Protein AF-A0A380X6Q3-F1 (afdb_monomer_lite)

Structure (mmCIF, N/CA/C/O backbone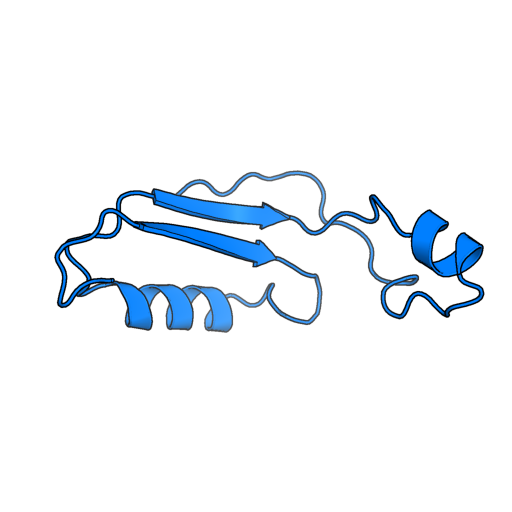):
data_AF-A0A380X6Q3-F1
#
_entry.id   AF-A0A380X6Q3-F1
#
loop_
_atom_site.group_PDB
_atom_site.id
_atom_site.type_symbol
_atom_site.label_atom_id
_atom_site.label_alt_id
_atom_site.label_comp_id
_atom_site.label_asym_id
_atom_site.label_entity_id
_atom_site.label_seq_id
_atom_site.pdbx_PDB_ins_code
_atom_site.Cartn_x
_atom_site.Cartn_y
_atom_site.Cartn_z
_atom_site.occupancy
_atom_site.B_iso_or_equiv
_atom_site.auth_seq_id
_atom_site.auth_comp_id
_atom_site.auth_asym_id
_atom_site.auth_atom_id
_atom_site.pdbx_PDB_model_num
ATOM 1 N N . MET A 1 1 ? -6.684 10.405 12.533 1.00 84.69 1 MET A N 1
ATOM 2 C CA . MET A 1 1 ? -7.923 9.664 12.228 1.00 84.69 1 MET A CA 1
ATOM 3 C C . MET A 1 1 ? -8.545 9.065 13.490 1.00 84.69 1 MET A C 1
ATOM 5 O O . MET A 1 1 ? -9.566 9.580 13.923 1.00 84.69 1 MET A O 1
ATOM 9 N N . GLN A 1 2 ? -7.902 8.090 14.153 1.00 91.88 2 GLN A N 1
ATOM 10 C CA . GLN A 1 2 ? -8.459 7.417 15.344 1.00 91.88 2 GLN A CA 1
ATOM 11 C C . GLN A 1 2 ? -8.810 8.367 16.501 1.00 91.88 2 GLN A C 1
ATOM 13 O O . GLN A 1 2 ? -9.935 8.344 16.980 1.00 91.88 2 GLN A O 1
ATOM 18 N N . LYS A 1 3 ? -7.905 9.282 16.891 1.00 94.38 3 LYS A N 1
ATOM 19 C CA . LYS A 1 3 ? -8.168 10.293 17.946 1.00 94.38 3 LYS A CA 1
ATOM 20 C C . LYS A 1 3 ? -9.374 11.203 17.659 1.00 94.38 3 LYS A C 1
ATOM 22 O O . LYS A 1 3 ? -9.886 11.844 18.564 1.00 94.38 3 LYS A O 1
ATOM 27 N N . ARG A 1 4 ? -9.790 11.293 16.391 1.00 95.12 4 ARG A N 1
ATOM 28 C CA . ARG A 1 4 ? -10.943 12.077 15.924 1.00 95.12 4 ARG A CA 1
ATOM 29 C C . ARG A 1 4 ? -12.143 11.187 15.569 1.00 95.12 4 ARG A C 1
ATOM 31 O O . ARG A 1 4 ? -13.086 11.680 14.969 1.00 95.12 4 ARG A O 1
ATOM 38 N N . ASN A 1 5 ? -12.071 9.889 15.877 1.00 94.19 5 ASN A N 1
ATOM 39 C CA . ASN A 1 5 ? -13.059 8.864 15.541 1.00 94.19 5 ASN A CA 1
ATOM 40 C C . ASN A 1 5 ? -13.528 8.892 14.071 1.00 94.19 5 ASN A C 1
ATOM 42 O O . ASN A 1 5 ? -14.705 8.722 13.766 1.00 94.19 5 ASN A O 1
ATOM 46 N N . GLN A 1 6 ? -12.610 9.165 13.143 1.00 97.81 6 GLN A N 1
ATOM 47 C CA . GLN A 1 6 ? -12.931 9.208 11.715 1.00 97.81 6 GLN A CA 1
ATOM 48 C C . GLN A 1 6 ? -12.913 7.799 11.133 1.00 97.81 6 GLN A C 1
ATOM 50 O O . GLN A 1 6 ? -11.935 7.083 11.337 1.00 97.81 6 GLN A O 1
ATOM 55 N N . ARG A 1 7 ? -13.948 7.428 10.374 1.00 98.06 7 ARG A N 1
ATOM 56 C CA . ARG A 1 7 ? -14.006 6.164 9.620 1.00 98.06 7 ARG A CA 1
ATOM 57 C C . ARG A 1 7 ? -12.832 6.097 8.635 1.00 98.06 7 ARG A C 1
ATOM 59 O O . ARG A 1 7 ? -12.592 7.065 7.914 1.00 98.06 7 ARG A O 1
ATOM 66 N N . VAL A 1 8 ? -12.088 4.991 8.624 1.00 97.56 8 VAL A N 1
ATOM 67 C CA . VAL A 1 8 ? -10.890 4.820 7.783 1.00 97.56 8 VAL A CA 1
ATOM 68 C C . VAL A 1 8 ? -10.953 3.517 7.006 1.00 97.56 8 VAL A C 1
ATOM 70 O O . VAL A 1 8 ? -11.268 2.464 7.557 1.00 97.56 8 VAL A O 1
ATOM 73 N N . TRP A 1 9 ? -10.579 3.591 5.731 1.00 97.44 9 TRP A N 1
ATOM 74 C CA . TRP A 1 9 ? -10.238 2.432 4.913 1.00 97.44 9 TRP A CA 1
ATOM 75 C C . TRP A 1 9 ? -8.729 2.422 4.695 1.00 97.44 9 TRP A C 1
ATOM 77 O O . TRP A 1 9 ? -8.153 3.420 4.259 1.00 97.44 9 TRP A O 1
ATOM 87 N N . VAL A 1 10 ? -8.093 1.302 5.017 1.00 96.38 10 VAL A N 1
ATOM 88 C CA . VAL A 1 10 ? -6.666 1.087 4.788 1.00 96.38 10 VAL A CA 1
ATOM 89 C C . VAL A 1 10 ? -6.514 0.444 3.423 1.00 96.38 10 VAL A C 1
ATOM 91 O O . VAL A 1 10 ? -7.160 -0.554 3.127 1.00 96.38 10 VAL A O 1
ATOM 94 N N . ARG A 1 11 ? -5.655 1.011 2.584 1.00 96.88 11 ARG A N 1
ATOM 95 C CA . ARG A 1 11 ? -5.320 0.452 1.278 1.00 96.88 11 ARG A CA 1
ATOM 96 C C . ARG A 1 11 ? -3.829 0.193 1.234 1.00 96.88 11 ARG A C 1
ATOM 98 O O . ARG A 1 11 ? -3.044 1.119 1.420 1.00 96.88 11 ARG A O 1
ATOM 105 N N . TYR A 1 12 ? -3.463 -1.051 0.975 1.00 95.75 12 TYR A N 1
ATOM 106 C CA . TYR A 1 12 ? -2.086 -1.506 0.947 1.00 95.75 12 TYR A CA 1
ATOM 107 C C . TYR A 1 12 ? -1.765 -2.051 -0.442 1.00 95.75 12 TYR A C 1
ATOM 109 O O . TYR A 1 12 ? -2.405 -2.991 -0.911 1.00 95.75 12 TYR A O 1
ATOM 117 N N . VAL A 1 13 ? -0.818 -1.416 -1.134 1.00 94.94 13 VAL A N 1
ATOM 118 C CA . VAL A 1 13 ? -0.412 -1.833 -2.481 1.00 94.94 13 VAL A CA 1
ATOM 119 C C . VAL A 1 13 ? 0.670 -2.897 -2.357 1.00 94.94 13 VAL A C 1
ATOM 121 O O . VAL A 1 13 ? 1.731 -2.635 -1.799 1.00 94.94 13 VAL A O 1
ATOM 124 N N . VAL A 1 14 ? 0.395 -4.080 -2.898 1.00 93.50 14 VAL A N 1
ATOM 125 C CA . VAL A 1 14 ? 1.284 -5.244 -2.878 1.00 93.50 14 VAL A CA 1
ATOM 126 C C . VAL A 1 14 ? 2.141 -5.228 -4.142 1.00 93.50 14 VAL A C 1
ATOM 128 O O . VAL A 1 14 ? 1.663 -5.554 -5.234 1.00 93.50 14 VAL A O 1
ATOM 131 N N . VAL A 1 15 ? 3.400 -4.821 -3.997 1.00 94.50 15 VAL A N 1
ATOM 132 C CA . VAL A 1 15 ? 4.394 -4.702 -5.066 1.00 94.50 15 VAL A CA 1
ATOM 133 C C . VAL A 1 15 ? 5.425 -5.823 -4.894 1.00 94.50 15 VAL A C 1
ATOM 135 O O . VAL A 1 15 ? 6.089 -5.872 -3.858 1.00 94.50 15 VAL A O 1
ATOM 138 N N . PRO A 1 16 ? 5.581 -6.720 -5.886 1.00 92.88 16 PRO A N 1
ATOM 139 C CA . PRO A 1 16 ? 6.524 -7.831 -5.795 1.00 92.88 16 PRO A CA 1
ATOM 140 C C . PRO A 1 16 ? 7.968 -7.392 -5.539 1.00 92.88 16 PRO A C 1
ATOM 142 O O . PRO A 1 16 ? 8.501 -6.595 -6.309 1.00 92.88 16 PRO A O 1
ATOM 145 N N . GLY A 1 17 ? 8.591 -7.933 -4.492 1.00 92.31 17 GLY A N 1
ATOM 146 C CA . GLY A 1 17 ? 9.949 -7.607 -4.053 1.00 92.31 17 GLY A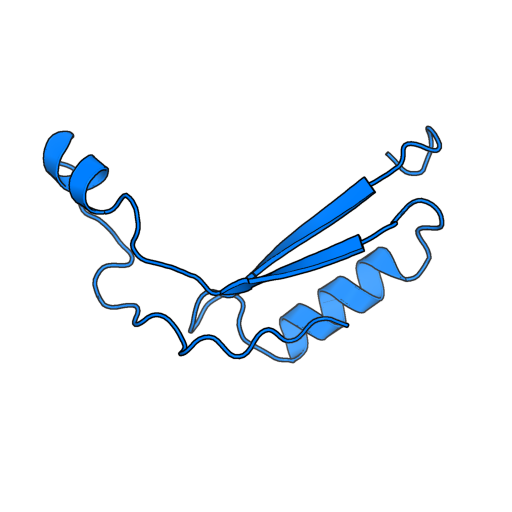 CA 1
ATOM 147 C C . GLY A 1 17 ? 10.059 -6.387 -3.132 1.00 92.31 17 GLY A C 1
ATOM 148 O O . GLY A 1 17 ? 11.174 -6.034 -2.760 1.00 92.31 17 GLY A O 1
ATOM 149 N N . TRP A 1 18 ? 8.942 -5.742 -2.777 1.00 93.88 18 TRP A N 1
ATOM 150 C CA . TRP A 1 18 ? 8.941 -4.506 -1.977 1.00 93.88 18 TRP A CA 1
ATOM 151 C C . TRP A 1 18 ? 7.949 -4.530 -0.816 1.00 93.88 18 TRP A C 1
ATOM 153 O O . TRP A 1 18 ? 8.280 -4.074 0.269 1.00 93.88 18 TRP A O 1
ATOM 163 N N . THR A 1 19 ? 6.723 -4.991 -1.066 1.00 94.25 19 THR A N 1
ATOM 164 C CA . THR A 1 19 ? 5.611 -4.971 -0.097 1.00 94.25 19 THR A CA 1
ATOM 165 C C . THR A 1 19 ? 4.767 -6.244 -0.187 1.00 94.25 19 THR A C 1
ATOM 167 O O . THR A 1 19 ? 3.557 -6.236 0.036 1.00 94.25 19 THR A O 1
ATOM 170 N N . ASP A 1 20 ? 5.370 -7.345 -0.627 1.00 92.25 20 ASP A N 1
ATOM 171 C CA . ASP A 1 20 ? 4.697 -8.626 -0.849 1.00 92.25 20 ASP A CA 1
ATOM 172 C C . ASP A 1 20 ? 5.180 -9.742 0.076 1.00 92.25 20 ASP A C 1
ATOM 174 O O . ASP A 1 20 ? 4.824 -10.904 -0.154 1.00 92.25 20 ASP A O 1
ATOM 178 N N . SER A 1 21 ? 5.970 -9.395 1.096 1.00 92.94 21 SER A N 1
ATOM 179 C CA . SER A 1 21 ? 6.383 -10.334 2.129 1.00 92.94 21 SER A CA 1
ATOM 180 C C . SER A 1 21 ? 5.272 -10.532 3.164 1.00 92.94 21 SER A C 1
ATOM 182 O O . SER A 1 21 ? 4.495 -9.621 3.463 1.00 92.94 21 SER A O 1
ATOM 184 N N . ASP A 1 22 ? 5.206 -11.732 3.742 1.00 90.81 22 ASP A N 1
ATOM 185 C CA . ASP A 1 22 ? 4.266 -12.026 4.830 1.00 90.81 22 ASP A CA 1
ATOM 186 C C . ASP A 1 22 ? 4.567 -11.179 6.080 1.00 90.81 22 ASP A C 1
ATOM 188 O O . ASP A 1 22 ? 3.651 -10.813 6.820 1.00 90.81 22 ASP A O 1
ATOM 192 N N . GLU A 1 23 ? 5.840 -10.826 6.293 1.00 95.00 23 GLU A N 1
ATOM 193 C CA . GLU A 1 23 ? 6.278 -9.958 7.387 1.00 95.00 23 GLU A CA 1
ATOM 194 C C . GLU A 1 23 ? 5.655 -8.563 7.271 1.00 95.00 23 GLU A C 1
ATOM 196 O O . GLU A 1 23 ? 5.076 -8.075 8.243 1.00 95.00 23 GLU A O 1
ATOM 201 N N . ASP A 1 24 ? 5.670 -7.957 6.081 1.00 92.94 24 ASP A N 1
ATOM 202 C CA . ASP A 1 24 ? 5.090 -6.628 5.872 1.00 92.94 24 ASP A CA 1
ATOM 203 C C . ASP A 1 24 ? 3.584 -6.603 6.177 1.00 92.94 24 ASP A C 1
ATOM 205 O O . ASP A 1 24 ? 3.072 -5.675 6.813 1.00 92.94 24 ASP A O 1
ATOM 209 N N . VAL A 1 25 ? 2.863 -7.645 5.751 1.00 90.06 25 VAL A N 1
ATOM 210 C CA . VAL A 1 25 ? 1.420 -7.784 5.999 1.00 90.06 25 VAL A CA 1
ATOM 211 C C . VAL A 1 25 ? 1.147 -7.987 7.490 1.00 90.06 25 VAL A C 1
ATOM 213 O O . VAL A 1 25 ? 0.195 -7.417 8.032 1.00 90.06 25 VAL A O 1
ATOM 216 N N . HIS A 1 26 ? 1.991 -8.758 8.178 1.00 93.44 26 HIS A N 1
ATOM 217 C CA . HIS A 1 26 ? 1.865 -8.967 9.614 1.00 93.44 26 HIS A CA 1
ATOM 218 C C . HIS A 1 26 ? 2.126 -7.675 10.399 1.00 93.44 26 HIS A C 1
ATOM 220 O O . HIS A 1 26 ? 1.346 -7.335 11.290 1.00 93.44 26 HIS A O 1
ATOM 226 N N . LEU A 1 27 ? 3.154 -6.908 10.027 1.00 96.56 27 LEU A N 1
ATOM 227 C CA . LEU A 1 27 ? 3.453 -5.601 10.619 1.00 96.56 27 LEU A CA 1
ATOM 228 C C . LEU A 1 27 ? 2.313 -4.600 10.399 1.00 96.56 27 LEU A C 1
ATOM 230 O O . LEU A 1 27 ? 1.944 -3.876 11.327 1.00 96.56 27 LEU A O 1
ATOM 234 N N . LEU A 1 28 ? 1.694 -4.592 9.212 1.00 95.81 28 LEU A N 1
ATOM 235 C CA . LEU A 1 28 ? 0.494 -3.792 8.960 1.00 95.81 28 LEU A CA 1
ATOM 236 C C . LEU A 1 28 ? -0.639 -4.179 9.917 1.00 95.81 28 LEU A C 1
ATOM 238 O O . LEU A 1 28 ? -1.240 -3.300 10.535 1.00 95.81 28 LEU A O 1
ATOM 242 N N . GLY A 1 29 ? -0.911 -5.480 10.052 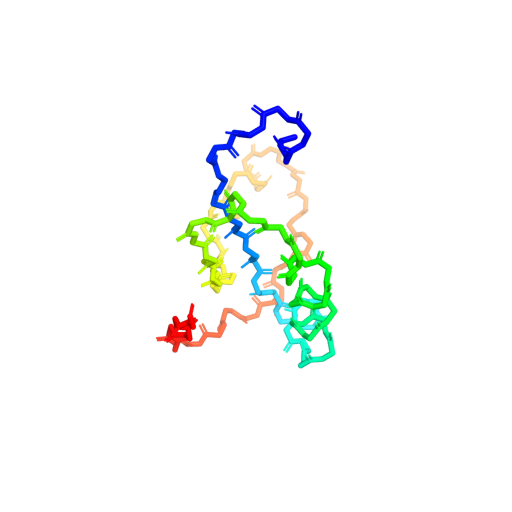1.00 95.31 29 GLY A N 1
ATOM 243 C CA . GLY A 1 29 ? -1.923 -6.005 10.966 1.00 95.31 29 GLY A CA 1
ATOM 244 C C . GLY A 1 29 ? -1.663 -5.585 12.413 1.00 95.31 29 GLY A C 1
ATOM 245 O O . GLY A 1 29 ? -2.552 -5.037 13.064 1.00 95.31 29 GLY A O 1
ATOM 246 N N . GLN A 1 30 ? -0.427 -5.753 12.888 1.00 97.50 30 GLN A N 1
ATOM 247 C CA . GLN A 1 30 ? -0.013 -5.345 14.231 1.00 97.50 30 GLN A CA 1
ATOM 248 C C . GLN A 1 30 ? -0.189 -3.844 14.469 1.00 97.50 30 GLN A C 1
ATOM 250 O O . GLN A 1 30 ? -0.593 -3.435 15.556 1.00 97.50 30 GLN A O 1
ATOM 255 N N . PHE A 1 31 ? 0.093 -3.019 13.462 1.00 96.62 31 PHE A N 1
ATOM 256 C CA . PHE A 1 31 ? -0.061 -1.574 13.569 1.00 96.62 31 PHE A CA 1
ATOM 257 C C . PHE A 1 31 ? -1.531 -1.151 13.697 1.00 96.62 31 PHE A C 1
ATOM 259 O O . PHE A 1 31 ? -1.846 -0.243 14.469 1.00 96.62 31 PHE A O 1
ATOM 266 N N . ILE A 1 32 ? -2.441 -1.794 12.956 1.00 96.25 32 ILE A N 1
ATOM 267 C CA . ILE A 1 32 ? -3.855 -1.386 12.894 1.00 96.25 32 ILE A CA 1
ATOM 268 C C . ILE A 1 32 ? -4.776 -2.127 13.874 1.00 96.25 32 ILE A C 1
ATOM 270 O O . ILE A 1 32 ? -5.914 -1.695 14.043 1.00 96.25 32 ILE A O 1
ATOM 274 N N . GLN A 1 33 ? -4.320 -3.199 14.533 1.00 95.56 33 GLN A N 1
ATOM 275 C CA . GLN A 1 33 ? -5.170 -4.092 15.345 1.00 95.56 33 GLN A CA 1
ATOM 276 C C . GLN A 1 33 ? -5.998 -3.380 16.433 1.00 95.56 33 GLN A C 1
ATOM 278 O O . GLN A 1 33 ? -7.151 -3.737 16.687 1.00 95.56 33 GLN A O 1
ATOM 283 N N . ASP A 1 34 ? -5.451 -2.330 17.047 1.00 95.88 34 ASP A N 1
ATOM 284 C CA . ASP A 1 34 ? -6.117 -1.602 18.134 1.00 95.88 34 ASP A CA 1
ATOM 285 C C . ASP A 1 34 ? -6.971 -0.422 17.644 1.00 95.88 34 ASP A C 1
ATOM 287 O O . ASP A 1 34 ? -7.694 0.216 18.421 1.00 95.88 34 ASP A O 1
ATOM 291 N N . MET A 1 35 ? -6.934 -0.124 16.3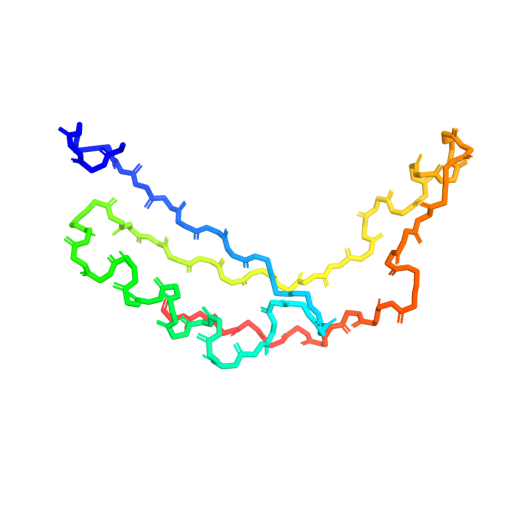44 1.00 96.62 35 MET A N 1
ATOM 292 C CA . MET A 1 35 ? -7.662 0.988 15.746 1.00 96.62 35 MET A CA 1
ATOM 293 C C . MET A 1 35 ? -9.137 0.630 15.531 1.00 96.62 35 MET A C 1
ATOM 295 O O . MET A 1 35 ? -9.520 0.008 14.546 1.00 96.62 35 MET A O 1
ATOM 299 N N . LYS A 1 36 ? -10.010 1.091 16.433 1.00 96.12 36 LYS A N 1
ATOM 300 C CA . LYS A 1 36 ? -11.463 0.804 16.391 1.00 96.12 36 LYS A CA 1
ATOM 301 C C . LYS A 1 36 ? -12.235 1.495 15.259 1.00 96.12 36 LYS A C 1
ATOM 303 O O . LYS A 1 36 ? -13.422 1.251 15.093 1.00 96.12 36 LYS A O 1
ATOM 308 N N . ASN A 1 37 ? -11.582 2.379 14.513 1.00 97.19 37 ASN A N 1
ATOM 309 C CA . ASN A 1 37 ? -12.178 3.183 13.447 1.00 97.19 37 ASN A CA 1
ATOM 310 C C . ASN A 1 37 ? -11.821 2.683 12.032 1.00 97.19 37 ASN A C 1
ATOM 312 O O . ASN A 1 37 ? -12.151 3.363 11.056 1.00 97.19 37 ASN A O 1
ATOM 316 N N . ILE A 1 38 ? -11.110 1.553 11.914 1.00 97.25 38 ILE A N 1
ATOM 317 C CA . ILE A 1 38 ? -10.832 0.903 10.629 1.00 97.25 38 ILE A CA 1
ATOM 318 C C . ILE A 1 38 ? -12.049 0.083 10.219 1.00 97.25 38 ILE A C 1
ATOM 320 O O . ILE A 1 38 ? -12.527 -0.752 10.978 1.00 97.25 38 ILE A O 1
ATOM 324 N N . GLU A 1 39 ? -12.532 0.308 9.005 1.00 96.81 39 GLU A N 1
ATOM 325 C CA . GLU A 1 39 ? -13.728 -0.371 8.492 1.00 96.81 39 GLU A CA 1
ATOM 326 C C . GLU A 1 39 ? -13.430 -1.374 7.395 1.00 96.81 39 GLU A C 1
ATOM 328 O O . GLU A 1 39 ? -14.253 -2.233 7.089 1.00 96.81 39 GLU A O 1
ATOM 333 N N . LYS A 1 40 ? -12.276 -1.215 6.751 1.00 95.06 40 LYS A N 1
ATOM 334 C CA . LYS A 1 40 ? -11.876 -2.023 5.613 1.00 95.06 40 LYS A CA 1
ATOM 335 C C . LYS A 1 40 ? -10.367 -1.995 5.461 1.00 95.06 40 LYS A C 1
ATOM 337 O O . LYS A 1 40 ? -9.759 -0.930 5.592 1.00 95.06 40 LYS A O 1
ATOM 342 N N . VAL A 1 41 ? -9.800 -3.143 5.115 1.00 95.69 41 VAL A N 1
ATOM 343 C CA . VAL A 1 41 ? -8.434 -3.264 4.613 1.00 95.69 41 VAL A CA 1
ATOM 344 C C . VAL A 1 41 ? -8.511 -3.801 3.184 1.00 95.69 41 VAL A C 1
ATOM 346 O O . VAL A 1 41 ? -9.106 -4.841 2.930 1.00 95.69 41 VAL A O 1
ATOM 349 N N . GLU A 1 42 ? -7.967 -3.060 2.222 1.00 94.81 42 GLU A N 1
ATOM 350 C CA . GLU A 1 42 ? -7.872 -3.469 0.820 1.00 94.81 42 GLU A CA 1
ATOM 351 C C . GLU A 1 42 ? -6.417 -3.754 0.460 1.00 94.81 42 GLU A C 1
ATOM 353 O O . GLU A 1 42 ? -5.603 -2.830 0.387 1.00 94.81 42 GLU A O 1
ATOM 358 N N . LEU A 1 43 ? -6.110 -5.017 0.167 1.00 90.94 43 LEU A N 1
ATOM 359 C CA . LEU A 1 43 ? -4.858 -5.393 -0.480 1.00 90.94 43 LEU A CA 1
ATOM 360 C C . LEU A 1 43 ? -5.023 -5.228 -1.994 1.00 90.94 43 LEU A C 1
ATOM 362 O O . LEU A 1 43 ? -5.831 -5.915 -2.623 1.00 90.94 43 LEU A O 1
ATOM 366 N N . LEU A 1 44 ? -4.279 -4.296 -2.586 1.00 92.75 44 LEU A N 1
ATOM 367 C CA . LEU A 1 44 ? -4.304 -4.037 -4.021 1.00 92.75 44 LEU A CA 1
ATOM 368 C C . LEU A 1 44 ? -3.043 -4.588 -4.684 1.00 92.75 44 LEU A C 1
ATOM 370 O O . LEU A 1 44 ? -1.958 -4.065 -4.436 1.00 92.75 44 LEU A O 1
ATOM 374 N N . PRO A 1 45 ? -3.161 -5.586 -5.573 1.00 92.25 45 PRO A N 1
ATOM 375 C CA . PRO A 1 45 ? -2.034 -6.026 -6.377 1.00 92.25 45 PRO A CA 1
ATOM 376 C C . PRO A 1 45 ? -1.513 -4.883 -7.248 1.00 92.25 45 PRO A C 1
ATOM 378 O O . PRO A 1 45 ? -2.292 -4.186 -7.906 1.00 92.25 45 PRO A O 1
ATOM 381 N N . TYR A 1 46 ? -0.194 -4.720 -7.280 1.00 93.69 46 TYR A N 1
ATOM 382 C CA . TYR A 1 46 ? 0.470 -3.809 -8.199 1.00 93.69 46 TYR A CA 1
ATOM 383 C C . TYR A 1 46 ? 0.074 -4.083 -9.654 1.00 93.69 46 TYR A C 1
ATOM 385 O O . TYR A 1 46 ? -0.057 -5.229 -10.089 1.00 93.69 46 TYR A O 1
ATOM 393 N N . HIS A 1 47 ? -0.060 -3.007 -10.422 1.00 92.19 47 HIS A N 1
ATOM 394 C CA . HIS A 1 47 ? -0.292 -3.038 -11.855 1.00 92.19 47 HIS A CA 1
ATOM 395 C C . HIS A 1 47 ? 0.531 -1.947 -12.547 1.00 92.19 47 HIS A C 1
ATOM 397 O O . HIS A 1 47 ? 0.769 -0.879 -11.987 1.00 92.19 47 HIS A O 1
ATOM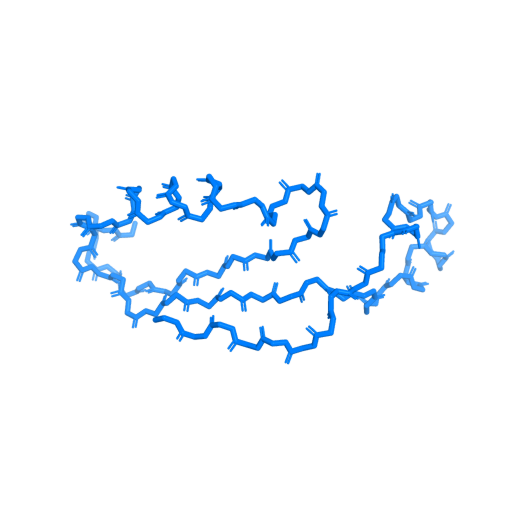 403 N N . ARG A 1 48 ? 0.864 -2.151 -13.823 1.00 92.44 48 ARG A N 1
ATOM 404 C CA . ARG A 1 48 ? 1.636 -1.188 -14.634 1.00 92.44 48 ARG A CA 1
ATOM 405 C C . ARG A 1 48 ? 0.790 -0.082 -15.284 1.00 92.44 48 ARG A C 1
ATOM 407 O O . ARG A 1 48 ? 1.273 0.643 -16.154 1.00 92.44 48 ARG A O 1
ATOM 414 N N . LEU A 1 49 ? -0.488 0.045 -14.912 1.00 92.94 49 LEU A N 1
ATOM 415 C CA . LEU A 1 49 ? -1.357 1.100 -15.439 1.00 92.94 49 LEU A CA 1
ATOM 416 C C . LEU A 1 49 ? -0.738 2.477 -15.148 1.00 92.94 49 LEU A C 1
ATOM 418 O O . LEU A 1 49 ? -0.501 2.821 -13.995 1.00 92.94 49 LEU A O 1
ATOM 422 N N . GLY A 1 50 ? -0.499 3.258 -16.202 1.00 94.25 50 GLY A N 1
ATOM 423 C CA . GLY A 1 50 ? 0.117 4.584 -16.104 1.00 94.25 50 GLY A CA 1
ATOM 424 C C . GLY A 1 50 ? 1.610 4.642 -16.433 1.00 94.25 50 GLY A C 1
ATOM 425 O O . GLY A 1 50 ? 2.128 5.750 -16.505 1.00 94.25 50 GLY A O 1
ATOM 426 N N . ALA A 1 51 ? 2.286 3.519 -16.711 1.00 94.81 51 ALA A N 1
ATOM 427 C CA . ALA A 1 51 ? 3.693 3.526 -17.142 1.00 94.81 51 ALA A CA 1
ATOM 428 C C . ALA A 1 51 ? 3.938 4.428 -18.374 1.00 94.81 51 ALA A C 1
ATOM 430 O O . ALA A 1 51 ? 4.901 5.182 -18.399 1.00 94.81 51 ALA A O 1
ATOM 431 N N . HIS A 1 52 ? 3.000 4.467 -19.330 1.00 95.44 52 HIS A N 1
ATOM 432 C CA . HIS A 1 52 ? 3.052 5.365 -20.498 1.00 95.44 52 HIS A CA 1
ATOM 433 C C . HIS A 1 52 ? 3.109 6.864 -20.142 1.00 95.44 52 HIS A C 1
ATOM 435 O O . HIS A 1 52 ? 3.523 7.676 -20.961 1.00 95.44 52 HIS A O 1
ATOM 441 N N . LYS A 1 53 ? 2.669 7.268 -18.940 1.00 97.88 53 LYS A N 1
ATOM 442 C CA . LYS A 1 53 ? 2.760 8.669 -18.504 1.00 97.88 53 LYS A CA 1
ATOM 443 C C . LYS A 1 53 ? 4.199 9.065 -18.189 1.00 97.88 53 LYS A C 1
ATOM 445 O O . LYS A 1 53 ? 4.555 10.206 -18.438 1.00 97.88 53 LYS A O 1
ATOM 450 N N . TRP A 1 54 ? 5.004 8.134 -17.676 1.00 97.69 54 TRP A N 1
ATOM 451 C CA . TRP A 1 54 ? 6.432 8.353 -17.436 1.00 97.69 54 TRP A CA 1
ATOM 452 C C . TRP A 1 54 ? 7.152 8.574 -18.764 1.00 97.69 54 TRP A C 1
ATOM 454 O O . TRP A 1 54 ? 7.814 9.590 -18.941 1.00 97.69 54 TRP A O 1
ATOM 464 N N . GLU A 1 55 ? 6.888 7.701 -19.740 1.00 94.81 55 GLU A N 1
ATOM 465 C CA . GLU A 1 55 ? 7.390 7.844 -21.110 1.00 94.81 55 GLU A CA 1
ATOM 466 C C . GLU A 1 55 ? 6.990 9.195 -21.729 1.00 94.81 55 GLU A C 1
ATOM 468 O O . GLU A 1 55 ? 7.837 9.902 -22.267 1.00 94.81 55 GLU A O 1
ATOM 473 N N . ALA A 1 56 ? 5.726 9.610 -21.576 1.00 97.69 56 ALA A N 1
ATOM 474 C CA . ALA A 1 56 ? 5.240 10.897 -22.080 1.00 97.69 56 ALA A CA 1
ATOM 475 C C . ALA A 1 56 ? 5.901 12.122 -21.415 1.00 97.69 56 ALA A C 1
ATOM 477 O O . ALA A 1 56 ? 5.942 13.192 -22.019 1.00 97.69 56 ALA A O 1
ATOM 478 N N . MET A 1 57 ? 6.410 11.978 -20.189 1.00 98.12 57 MET A N 1
ATOM 479 C CA . MET A 1 57 ? 7.165 13.016 -19.477 1.00 98.12 57 MET A CA 1
ATOM 480 C C . MET A 1 57 ? 8.678 12.931 -19.740 1.00 98.12 57 MET A C 1
ATOM 482 O O . MET A 1 57 ? 9.427 13.766 -19.241 1.00 98.12 57 MET A O 1
ATOM 486 N N . GLY A 1 58 ? 9.138 11.953 -20.530 1.00 97.56 58 GLY A N 1
ATOM 487 C CA . GLY A 1 58 ? 10.564 11.693 -20.738 1.00 97.56 58 GLY A CA 1
ATOM 488 C C . GLY A 1 58 ? 11.264 11.123 -19.499 1.00 97.56 58 GLY A C 1
ATOM 489 O O . GLY A 1 58 ? 12.480 11.254 -19.370 1.00 97.56 58 GLY A O 1
ATOM 490 N N . GLU A 1 59 ? 10.513 10.511 -18.581 1.00 97.88 59 GLU A N 1
ATOM 491 C CA . GLU A 1 59 ? 11.015 9.941 -17.331 1.00 97.88 59 GLU A CA 1
ATOM 492 C C . GLU A 1 59 ? 11.142 8.414 -17.407 1.00 97.88 59 GLU A C 1
ATOM 494 O O . GLU A 1 59 ? 10.349 7.723 -18.054 1.00 97.88 59 GLU A O 1
ATOM 499 N N . LYS A 1 60 ? 12.131 7.866 -16.692 1.00 96.69 60 LYS A N 1
ATOM 500 C CA . LYS A 1 60 ? 12.338 6.419 -16.580 1.00 96.69 60 LYS A CA 1
ATOM 501 C C . LYS A 1 60 ? 11.356 5.812 -15.582 1.00 96.69 60 LYS A C 1
ATOM 503 O O . LYS A 1 60 ? 11.318 6.203 -14.419 1.00 96.69 60 LYS A O 1
ATOM 508 N N . TYR A 1 61 ? 10.609 4.801 -16.015 1.00 96.62 61 TYR A N 1
ATOM 509 C CA . TYR A 1 61 ? 9.743 4.038 -15.125 1.00 96.62 61 TYR A CA 1
ATOM 510 C C . TYR A 1 61 ? 10.533 2.976 -14.348 1.00 96.62 61 TYR A C 1
ATOM 512 O O . TYR A 1 61 ? 10.871 1.924 -14.881 1.00 96.62 61 TYR A O 1
ATOM 520 N N . GLU A 1 62 ? 10.794 3.217 -13.064 1.00 95.25 62 GLU A N 1
ATOM 521 C CA . GLU A 1 62 ? 11.682 2.360 -12.255 1.00 95.25 62 GLU A CA 1
ATOM 522 C C . GLU A 1 62 ? 11.134 0.955 -11.943 1.00 95.25 62 GLU A C 1
ATOM 524 O O . GLU A 1 62 ? 11.872 0.088 -11.484 1.00 95.25 62 GLU A O 1
ATOM 529 N N . LEU A 1 63 ? 9.849 0.696 -12.204 1.00 94.75 63 LEU A N 1
ATOM 530 C CA . LEU A 1 63 ? 9.212 -0.607 -11.967 1.00 94.75 63 LEU A CA 1
ATOM 531 C C . LEU A 1 63 ? 8.942 -1.381 -13.268 1.00 94.75 63 LEU A C 1
ATOM 533 O O . LEU A 1 63 ? 8.034 -2.217 -13.323 1.00 94.75 63 LEU A O 1
ATOM 537 N N . GLU A 1 64 ? 9.699 -1.093 -14.329 1.00 92.50 64 GLU A N 1
ATOM 538 C CA . GLU A 1 64 ? 9.530 -1.700 -15.653 1.00 92.50 64 GLU A CA 1
ATOM 539 C C . GLU A 1 64 ? 9.662 -3.232 -15.639 1.00 92.50 64 GLU A C 1
ATOM 541 O O . GLU A 1 64 ? 8.855 -3.924 -16.269 1.00 92.50 64 GLU A O 1
ATOM 546 N N . ASP A 1 65 ? 10.601 -3.759 -14.852 1.00 93.25 65 ASP A N 1
ATOM 547 C CA . ASP A 1 65 ? 10.866 -5.198 -14.735 1.00 93.25 65 ASP A CA 1
ATOM 548 C C . ASP A 1 65 ? 9.955 -5.914 -13.725 1.00 93.25 65 ASP A C 1
ATOM 550 O O . ASP A 1 65 ? 9.920 -7.148 -13.656 1.00 93.25 65 ASP A O 1
ATOM 554 N N . VAL A 1 66 ? 9.169 -5.162 -12.947 1.00 93.12 66 VAL A N 1
ATOM 555 C CA . VAL A 1 66 ? 8.269 -5.737 -11.945 1.00 93.12 66 VAL A CA 1
ATOM 556 C C . VAL A 1 66 ? 7.041 -6.320 -12.640 1.00 93.12 66 VAL A C 1
ATOM 5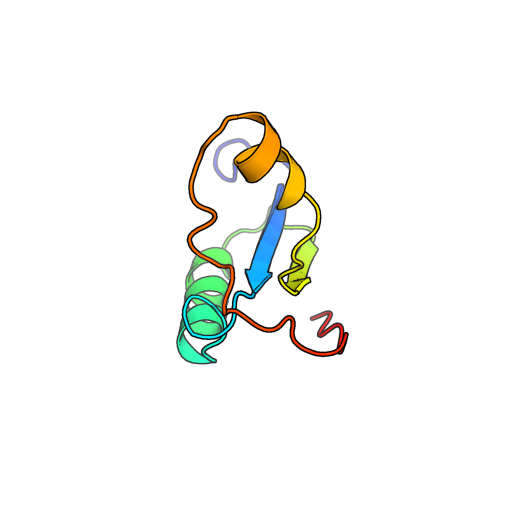58 O O . VAL A 1 66 ? 6.208 -5.609 -13.214 1.00 93.12 66 VAL A O 1
ATOM 561 N N . LYS A 1 67 ? 6.899 -7.646 -12.565 1.00 86.31 67 LYS A N 1
ATOM 562 C CA . LYS A 1 67 ? 5.739 -8.365 -13.103 1.00 86.31 67 LYS A CA 1
ATOM 563 C C . LYS A 1 67 ? 4.574 -8.309 -12.109 1.00 86.31 67 LYS A C 1
ATOM 565 O O . LYS A 1 67 ? 4.744 -8.754 -10.976 1.00 86.31 67 LYS A O 1
ATOM 570 N N . PRO A 1 68 ? 3.383 -7.826 -12.508 1.00 79.56 68 PRO A N 1
ATOM 571 C CA . PRO A 1 68 ? 2.185 -7.924 -11.679 1.00 79.56 68 PRO A CA 1
ATOM 572 C C . PRO A 1 68 ? 1.920 -9.377 -11.264 1.00 79.56 68 PRO A C 1
ATOM 574 O O . PRO A 1 68 ? 1.985 -10.278 -12.106 1.00 79.56 68 PRO A O 1
ATOM 577 N N . ARG A 1 69 ? 1.584 -9.623 -9.991 1.00 70.56 69 ARG A N 1
ATOM 578 C CA . ARG A 1 69 ? 1.049 -10.935 -9.588 1.00 70.56 69 ARG A CA 1
ATOM 579 C C . ARG A 1 69 ? -0.301 -11.154 -10.281 1.00 70.56 69 ARG A C 1
ATOM 581 O O . ARG A 1 69 ? -1.092 -10.219 -10.422 1.00 70.56 69 ARG A O 1
ATOM 588 N N . GLN A 1 70 ? -0.579 -12.393 -10.700 1.00 59.94 70 GLN A N 1
ATOM 589 C CA . GLN A 1 70 ? -1.929 -12.758 -11.135 1.00 59.94 70 GLN A CA 1
ATOM 590 C C . GLN A 1 70 ? -2.915 -12.535 -9.984 1.00 59.94 70 GLN A C 1
ATOM 592 O O . GLN A 1 70 ? -2.570 -12.665 -8.809 1.00 59.94 70 GLN A O 1
ATOM 597 N N . LYS A 1 71 ? -4.128 -12.125 -10.347 1.00 53.91 71 LYS A N 1
ATOM 598 C CA . LYS A 1 71 ? -5.122 -11.495 -9.479 1.00 53.91 71 LYS A CA 1
ATOM 599 C C . LYS A 1 71 ? -5.738 -12.492 -8.482 1.00 53.91 71 LYS A C 1
ATOM 601 O O . LYS A 1 71 ? -6.902 -12.842 -8.611 1.00 53.91 71 LYS A O 1
ATOM 606 N N . ASN A 1 72 ? -4.991 -12.917 -7.471 1.00 49.59 72 ASN A N 1
ATOM 607 C CA . ASN A 1 72 ? -5.569 -13.537 -6.282 1.00 49.59 72 ASN A CA 1
ATOM 608 C C . ASN A 1 72 ? -5.897 -12.409 -5.302 1.00 49.59 72 ASN A C 1
ATOM 610 O O . ASN A 1 72 ? -5.012 -11.897 -4.619 1.00 49.59 72 ASN A O 1
ATOM 614 N N . LEU A 1 73 ? -7.156 -11.955 -5.291 1.00 50.22 73 LEU A N 1
ATOM 615 C CA . LEU A 1 73 ? -7.623 -11.061 -4.233 1.00 50.22 73 LEU A CA 1
ATOM 616 C C . LEU A 1 73 ? -7.625 -11.848 -2.920 1.00 50.22 73 LEU A C 1
ATOM 618 O O . LEU A 1 73 ? -8.487 -12.696 -2.709 1.00 50.22 73 LEU A O 1
ATOM 622 N N . LEU A 1 74 ? -6.675 -11.549 -2.041 1.00 52.38 74 LEU A N 1
ATOM 623 C CA . LEU A 1 74 ? -6.791 -11.869 -0.625 1.00 52.38 74 LEU A CA 1
ATOM 624 C C . LEU A 1 74 ? -7.588 -10.730 0.015 1.00 52.38 74 LEU A C 1
ATOM 626 O O . LEU A 1 74 ? -7.046 -9.673 0.328 1.00 52.38 74 LEU A O 1
ATOM 630 N N . SER A 1 75 ? -8.902 -10.908 0.113 1.00 41.16 75 SER A N 1
ATOM 631 C CA . SER A 1 75 ? -9.745 -10.096 0.989 1.00 41.16 75 SER A CA 1
ATOM 632 C C . SER A 1 75 ? -9.772 -10.768 2.360 1.00 41.16 75 SER A C 1
ATOM 634 O O . SER A 1 75 ? -10.262 -11.894 2.456 1.00 41.16 75 SER A O 1
ATOM 636 N N . ILE A 1 76 ? -9.223 -10.097 3.373 1.00 47.84 76 ILE A N 1
ATOM 637 C CA . ILE A 1 76 ? -9.293 -10.485 4.789 1.00 47.84 76 ILE A CA 1
ATOM 638 C C . ILE A 1 76 ? -10.214 -9.493 5.495 1.00 47.84 76 ILE A C 1
ATOM 640 O O . ILE A 1 76 ? -10.094 -8.283 5.187 1.00 47.84 76 ILE A O 1
#

pLDDT: mean 90.13, std 13.28, range [41.16, 98.12]

Foldseek 3Di:
DQVVLAADEAEAECFPPPQPDPVNVVVVCVVCVPRPRYDAYFYHWDDCPCVVVCVVVVHDDPCPVGDTDDDPGPGD

Organism: Avibacterium paragallinarum (NCBI:txid728)

Radius of gyration: 15.59 Å; chains: 1; bounding box: 26×27×40 Å

Sequence (76 aa):
MQKRNQRVWVRYVVVPGWTDSDEDVHLLGQFIQDMKNIEKVELLPYHRLGAHKWEAMGEKYELEDVKPRQKNLLSI

Secondary structure (DSSP, 8-state):
-GGGT--EEEEEEE-TTTS-SHHHHHHHHHHHTT-TTEEEEEEEE---TTHHHHHHTT---TTTT-PPPP------